Protein AF-X1LL96-F1 (afdb_monome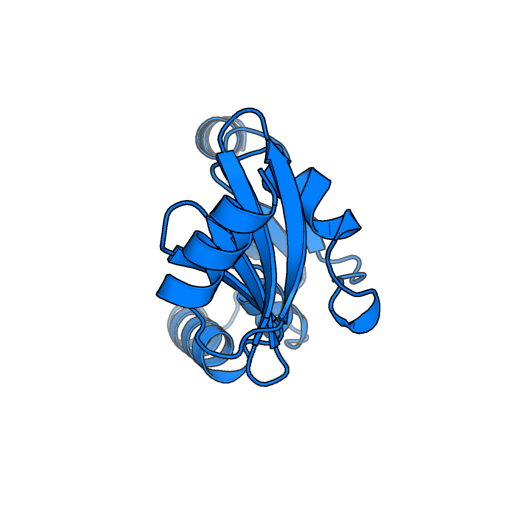r_lite)

Organism: NCBI:txid412755

InterPro domains:
  IPR029063 S-adenosyl-L-methionine-dependent methyltransferase superfamily [G3DSA:3.40.50.150] (53-141)

Structure (mmCIF, N/CA/C/O backbone):
data_AF-X1LL96-F1
#
_entry.id   AF-X1LL96-F1
#
loop_
_atom_site.group_PDB
_atom_site.id
_atom_site.type_symbol
_atom_site.label_atom_id
_atom_site.label_alt_id
_atom_site.label_comp_id
_atom_site.label_asym_id
_atom_site.label_entity_id
_atom_site.label_seq_id
_atom_site.pdbx_PDB_ins_code
_atom_site.Cartn_x
_atom_site.Cartn_y
_atom_site.Cartn_z
_atom_site.occupancy
_atom_site.B_iso_or_equiv
_atom_site.auth_seq_id
_atom_site.auth_comp_id
_atom_site.auth_asym_id
_atom_site.auth_atom_id
_atom_site.pdbx_PDB_model_num
ATOM 1 N N . MET A 1 1 ? -13.151 8.366 24.301 1.00 73.19 1 MET A N 1
ATOM 2 C CA . MET A 1 1 ? -12.518 8.416 22.957 1.00 73.19 1 MET A CA 1
ATOM 3 C C . MET A 1 1 ? -12.993 7.308 22.012 1.00 73.19 1 MET A C 1
ATOM 5 O O . MET A 1 1 ? -13.284 7.615 20.865 1.00 73.19 1 MET A O 1
ATOM 9 N N . GLN A 1 2 ? -13.140 6.053 22.458 1.00 82.56 2 GLN A N 1
ATOM 10 C CA . GLN A 1 2 ? -13.560 4.927 21.600 1.00 82.56 2 GLN A CA 1
ATOM 11 C C . GLN A 1 2 ? -14.915 5.130 20.888 1.00 82.56 2 GLN A C 1
ATOM 13 O O . GLN A 1 2 ? -15.009 4.885 19.690 1.00 82.56 2 GLN A O 1
ATOM 18 N N . GLN A 1 3 ? -15.933 5.665 21.574 1.00 83.88 3 GLN A N 1
ATOM 19 C CA . GLN A 1 3 ? -17.239 5.969 20.961 1.00 83.88 3 GLN A CA 1
ATOM 20 C C . GLN A 1 3 ? -17.140 6.957 19.786 1.00 83.88 3 GLN A C 1
ATOM 22 O O . GLN A 1 3 ? -17.775 6.752 18.757 1.00 83.88 3 GLN A O 1
ATOM 27 N N . VAL A 1 4 ? -16.298 7.991 19.896 1.00 86.19 4 VAL A N 1
ATOM 28 C CA . VAL A 1 4 ? -16.089 8.971 18.813 1.00 86.19 4 VAL A CA 1
ATOM 29 C C . VAL A 1 4 ? -15.473 8.302 17.581 1.00 86.19 4 VAL A C 1
ATOM 31 O O . VAL A 1 4 ? -15.882 8.594 16.460 1.00 86.19 4 VAL A O 1
ATOM 34 N N . ARG A 1 5 ? -14.532 7.367 17.772 1.00 87.69 5 ARG A N 1
ATOM 35 C CA . ARG A 1 5 ? -13.915 6.604 16.672 1.00 87.69 5 ARG A CA 1
ATOM 36 C C . ARG A 1 5 ? -14.921 5.700 15.966 1.00 87.69 5 ARG A C 1
ATOM 38 O O . ARG A 1 5 ? -14.952 5.683 14.743 1.00 87.69 5 ARG A O 1
ATOM 45 N N . ILE A 1 6 ? -15.783 5.023 16.725 1.00 86.38 6 ILE A N 1
ATOM 46 C CA . ILE A 1 6 ? -16.866 4.195 16.173 1.00 86.38 6 ILE A CA 1
ATOM 47 C C . ILE A 1 6 ? -17.825 5.053 15.338 1.00 86.38 6 ILE A C 1
ATOM 49 O O . ILE A 1 6 ? -18.187 4.665 14.233 1.00 86.38 6 ILE A O 1
ATOM 53 N N . ILE A 1 7 ? -18.189 6.248 15.817 1.00 87.44 7 ILE A N 1
ATOM 54 C CA . ILE A 1 7 ? -19.042 7.176 15.061 1.00 87.44 7 ILE A CA 1
ATOM 55 C C . ILE A 1 7 ? -18.354 7.623 13.763 1.00 87.44 7 ILE A C 1
ATOM 57 O O . ILE A 1 7 ? -18.981 7.587 12.708 1.00 87.44 7 ILE A O 1
ATOM 61 N N . LYS A 1 8 ? -17.076 8.032 13.815 1.00 86.81 8 LYS A N 1
ATOM 62 C CA . LYS A 1 8 ? -16.301 8.415 12.618 1.00 86.81 8 LYS A CA 1
ATOM 63 C C . LYS A 1 8 ? -16.241 7.275 11.596 1.00 86.81 8 LYS A C 1
ATOM 65 O O . LYS A 1 8 ? -16.469 7.513 10.417 1.00 86.81 8 LYS A O 1
ATOM 70 N N . TRP A 1 9 ? -15.974 6.055 12.059 1.00 89.44 9 TRP A N 1
ATOM 71 C CA . TRP A 1 9 ? -15.917 4.857 11.225 1.00 89.44 9 TRP A CA 1
ATOM 72 C C . TRP A 1 9 ? -17.269 4.562 10.565 1.00 89.44 9 TRP A C 1
ATOM 74 O O . TRP A 1 9 ? -17.361 4.523 9.341 1.00 89.44 9 TRP A O 1
ATOM 84 N N . ASN A 1 10 ? -18.341 4.469 11.357 1.00 89.06 10 ASN A N 1
ATOM 85 C CA . ASN A 1 10 ? -19.682 4.128 10.870 1.00 89.06 10 ASN A CA 1
ATOM 86 C C . ASN A 1 10 ? -20.300 5.199 9.959 1.00 89.06 10 ASN A C 1
ATOM 88 O O . ASN A 1 10 ? -21.220 4.893 9.201 1.00 89.06 10 ASN A O 1
ATOM 92 N N . LYS A 1 11 ? -19.820 6.450 10.018 1.00 87.38 11 LYS A N 1
ATOM 93 C CA . LYS A 1 11 ? -20.217 7.494 9.061 1.00 87.38 11 LYS A CA 1
ATOM 94 C C . LYS A 1 11 ? -19.796 7.161 7.628 1.00 87.38 11 LYS A C 1
ATOM 96 O O . LYS A 1 11 ? -20.507 7.552 6.710 1.00 87.38 11 LYS A O 1
ATOM 101 N N . LEU A 1 12 ? -18.672 6.469 7.451 1.00 85.25 12 LEU A N 1
ATOM 102 C CA . LEU A 1 12 ? -18.102 6.145 6.140 1.00 85.25 12 LEU A CA 1
ATOM 103 C C . LEU A 1 12 ? -18.365 4.694 5.753 1.00 85.25 12 LEU A C 1
ATOM 105 O O . LEU A 1 12 ? -18.815 4.419 4.647 1.00 85.25 12 LEU A O 1
ATOM 109 N N . LEU A 1 13 ? -18.111 3.775 6.682 1.00 87.62 13 LEU A N 1
ATOM 110 C CA . LEU A 1 13 ? -18.200 2.335 6.482 1.00 87.62 13 LEU A CA 1
ATOM 111 C C . LEU A 1 13 ? -19.273 1.782 7.412 1.00 87.62 13 LEU A C 1
ATOM 113 O O . LEU A 1 13 ? -18.989 1.284 8.505 1.00 87.62 13 LEU A O 1
ATOM 117 N N . ARG A 1 14 ? -20.533 1.919 6.990 1.00 81.88 14 ARG A N 1
ATOM 118 C CA . ARG A 1 14 ? -21.664 1.315 7.706 1.00 81.88 14 ARG A CA 1
ATOM 119 C C . ARG A 1 14 ? -21.416 -0.181 7.843 1.00 81.88 14 ARG A C 1
ATOM 121 O O . ARG A 1 14 ? -20.948 -0.794 6.901 1.00 81.88 14 ARG A O 1
ATOM 128 N N . GLU A 1 15 ? -21.701 -0.757 9.006 1.00 79.94 15 GLU A N 1
ATOM 129 C CA . GLU A 1 15 ? -21.530 -2.204 9.249 1.00 79.94 15 GLU A CA 1
ATOM 130 C C . GLU A 1 15 ? -20.068 -2.703 9.188 1.00 79.94 15 GLU A C 1
ATOM 132 O O . GLU A 1 15 ? -19.808 -3.895 9.350 1.00 79.94 15 GLU A O 1
ATOM 137 N N . GLY A 1 16 ? -19.087 -1.809 9.017 1.00 81.44 16 GLY A N 1
ATOM 138 C CA . GLY A 1 16 ? -17.675 -2.164 9.085 1.00 81.44 16 GLY A CA 1
ATOM 139 C C . GLY A 1 16 ? -17.238 -2.503 10.510 1.00 81.44 16 GLY A C 1
ATOM 140 O O . GLY A 1 16 ? -17.710 -1.928 11.491 1.00 81.44 16 GLY A O 1
ATOM 141 N N . GLN A 1 17 ? -16.258 -3.387 10.630 1.00 90.00 17 GLN A N 1
ATOM 142 C CA . GLN A 1 17 ? -15.660 -3.773 11.900 1.00 90.00 17 GLN A CA 1
ATOM 143 C C . GLN A 1 17 ? -14.421 -2.927 12.178 1.00 90.00 17 GLN A C 1
ATOM 145 O O . GLN A 1 17 ? -13.319 -3.278 11.750 1.00 90.00 17 GLN A O 1
ATOM 150 N N . LEU A 1 18 ? -14.581 -1.838 12.933 1.00 93.12 18 LEU A N 1
ATOM 151 C CA . LEU A 1 18 ? -13.442 -1.088 13.462 1.00 93.12 18 LEU A CA 1
ATOM 152 C C . LEU A 1 18 ? -12.583 -2.019 14.334 1.00 93.12 18 LEU A C 1
ATOM 154 O O . LEU A 1 18 ? -13.072 -2.579 15.316 1.00 93.12 18 LEU A O 1
ATOM 158 N N . LYS A 1 19 ? -11.302 -2.169 13.991 1.00 93.75 19 LYS A N 1
ATOM 159 C CA . LYS A 1 19 ? -10.341 -2.970 14.767 1.00 93.75 19 LYS A CA 1
ATOM 160 C C . LYS A 1 19 ? -9.485 -2.100 15.674 1.00 93.75 19 LYS A C 1
ATOM 162 O O . LYS A 1 19 ? -9.168 -2.511 16.785 1.00 93.75 19 LYS A O 1
ATOM 167 N N . GLY A 1 20 ? -9.157 -0.887 15.242 1.00 93.88 20 GLY A N 1
ATOM 168 C CA . GLY A 1 20 ? -8.356 0.012 16.053 1.00 93.88 20 GLY A CA 1
ATOM 169 C C . GLY A 1 20 ? -8.035 1.326 15.366 1.00 93.88 20 GLY A C 1
ATOM 170 O O . GLY A 1 20 ? -8.693 1.757 14.421 1.00 93.88 20 GLY A O 1
ATOM 171 N N . SER A 1 21 ? -7.014 1.983 15.894 1.00 94.69 21 SER A N 1
ATOM 172 C CA . SER A 1 21 ? -6.493 3.233 15.361 1.00 94.69 21 SER A CA 1
ATOM 173 C C . SER A 1 21 ? -5.013 3.353 15.671 1.00 94.69 21 SER A C 1
ATOM 175 O O . SER A 1 21 ? -4.577 2.856 16.711 1.00 94.69 21 SER A O 1
ATOM 177 N N . PHE A 1 22 ? -4.283 4.089 14.850 1.00 94.31 22 PHE A N 1
ATOM 178 C CA . PHE A 1 22 ? -2.927 4.532 15.151 1.00 94.31 22 PHE A CA 1
ATOM 179 C C . PHE A 1 22 ? -2.789 6.025 14.867 1.00 94.31 22 PHE A C 1
ATOM 181 O O . PHE A 1 22 ? -3.627 6.623 14.190 1.00 94.31 22 PHE A O 1
ATOM 188 N N . GLN A 1 23 ? -1.773 6.640 15.458 1.00 94.00 23 GLN A N 1
ATOM 189 C CA . GLN A 1 23 ? -1.518 8.068 15.332 1.00 94.00 23 GLN A CA 1
ATOM 190 C C . GLN A 1 23 ? -0.128 8.290 14.761 1.00 94.00 23 GLN A C 1
ATOM 192 O O . GLN A 1 23 ? 0.811 7.585 15.123 1.00 94.00 23 GLN A O 1
ATOM 197 N N . THR A 1 24 ? -0.035 9.281 13.889 1.00 93.00 24 THR A N 1
ATOM 198 C CA . THR A 1 24 ? 1.211 9.876 13.420 1.00 93.00 24 THR A CA 1
ATOM 199 C C . THR A 1 24 ? 1.263 11.324 13.896 1.00 93.00 24 THR A C 1
ATOM 201 O O . THR A 1 24 ? 0.268 11.865 14.391 1.00 93.00 24 THR A O 1
ATOM 204 N N . ALA A 1 25 ? 2.395 11.992 13.698 1.00 90.69 25 ALA A N 1
ATOM 205 C CA . ALA A 1 25 ? 2.505 13.436 13.884 1.00 90.69 25 ALA A CA 1
ATOM 206 C C . ALA A 1 25 ? 1.513 14.235 13.011 1.00 90.69 25 ALA A C 1
ATOM 208 O O . ALA A 1 25 ? 1.188 15.373 13.345 1.00 90.69 25 ALA A O 1
ATOM 209 N N . GLN A 1 26 ? 1.036 13.658 11.901 1.00 89.88 26 GLN A N 1
ATOM 210 C CA . GLN A 1 26 ? 0.147 14.327 10.949 1.00 89.88 26 GLN A CA 1
ATOM 211 C C . GLN A 1 26 ? -1.336 14.043 11.210 1.00 89.88 26 GLN A C 1
ATOM 213 O O . GLN A 1 26 ? -2.160 14.937 11.021 1.00 89.88 26 GLN A O 1
ATOM 218 N N . ALA A 1 27 ? -1.708 12.817 11.602 1.00 92.25 27 ALA A N 1
ATOM 219 C CA . ALA A 1 27 ? -3.116 12.444 11.710 1.00 92.25 27 ALA A CA 1
ATOM 220 C C . ALA A 1 27 ? -3.404 11.217 12.595 1.00 92.25 27 ALA A C 1
ATOM 222 O O . ALA A 1 27 ? -2.543 10.403 12.923 1.00 92.25 27 ALA A O 1
ATOM 223 N N . GLU A 1 28 ? -4.687 11.061 12.938 1.00 94.38 28 GLU A N 1
ATOM 224 C CA . GLU A 1 28 ? -5.254 9.806 13.438 1.00 94.38 28 GLU A CA 1
ATOM 225 C C . GLU A 1 28 ? -5.780 8.974 12.262 1.00 94.38 28 GLU A C 1
ATOM 227 O O . GLU A 1 28 ? -6.626 9.440 11.492 1.00 94.38 28 GLU A O 1
ATOM 232 N N . TYR A 1 29 ? -5.339 7.720 12.189 1.00 95.06 29 TYR A N 1
ATOM 233 C CA . TYR A 1 29 ? -5.826 6.726 11.242 1.00 95.06 29 TYR A CA 1
ATOM 234 C C . TYR A 1 29 ? -6.674 5.694 11.972 1.00 95.06 29 TYR A C 1
ATOM 236 O O . TYR A 1 29 ? -6.267 5.140 12.995 1.00 95.06 29 TYR A O 1
ATOM 244 N N . LEU A 1 30 ? -7.859 5.417 11.444 1.00 95.31 30 LEU A N 1
ATOM 245 C CA . LEU A 1 30 ? -8.719 4.327 11.896 1.00 95.31 30 LEU A CA 1
ATOM 246 C C . LEU A 1 30 ? -8.521 3.144 10.959 1.00 95.31 30 LEU A C 1
ATOM 248 O O . LEU A 1 30 ? -8.459 3.345 9.752 1.00 95.31 30 LEU A O 1
ATOM 252 N N . TYR A 1 31 ? -8.461 1.926 11.487 1.00 95.88 31 TYR A N 1
ATOM 253 C CA . TYR A 1 31 ? -8.380 0.737 10.648 1.00 95.88 31 TYR A CA 1
ATOM 254 C C . TYR A 1 31 ? -9.343 -0.353 11.098 1.00 95.88 31 TYR A C 1
ATOM 256 O O . TYR A 1 31 ? -9.688 -0.486 12.279 1.00 95.88 31 TYR A O 1
ATOM 264 N N . GLY A 1 32 ? -9.776 -1.156 10.140 1.00 95.19 32 GLY A N 1
ATOM 265 C CA . GLY A 1 32 ? -10.751 -2.201 10.375 1.00 95.19 32 GLY A CA 1
ATOM 266 C C . GLY A 1 32 ? -10.991 -3.062 9.152 1.00 95.19 32 GLY A C 1
ATOM 267 O O . GLY A 1 32 ? -10.203 -3.055 8.213 1.00 95.19 32 GLY A O 1
ATOM 268 N N . VAL A 1 33 ? -12.087 -3.810 9.185 1.00 94.62 33 VAL A N 1
ATOM 269 C CA . VAL A 1 33 ? -12.518 -4.656 8.071 1.00 94.62 33 VAL A CA 1
ATOM 270 C C . VAL A 1 33 ? -13.866 -4.170 7.567 1.00 94.62 33 VAL A C 1
ATOM 272 O O . VAL A 1 33 ? -14.783 -3.955 8.358 1.00 94.62 33 VAL A O 1
ATOM 275 N N . TYR A 1 34 ? -14.008 -4.021 6.258 1.00 93.31 34 TYR A N 1
ATOM 276 C CA . TYR A 1 34 ? -15.268 -3.687 5.609 1.00 93.31 34 TYR A CA 1
ATOM 277 C C . TYR A 1 34 ? -15.379 -4.463 4.300 1.00 93.31 34 TYR A C 1
ATOM 279 O O . TYR A 1 34 ? -14.433 -4.490 3.525 1.00 93.31 34 TYR A O 1
ATOM 287 N N . GLN A 1 35 ? -16.508 -5.152 4.097 1.00 90.50 35 GLN A N 1
ATOM 288 C CA . GLN A 1 35 ? -16.753 -6.005 2.921 1.00 90.50 35 GLN A CA 1
ATOM 289 C C . GLN A 1 35 ? -15.606 -6.989 2.603 1.00 90.50 35 GLN A C 1
ATOM 291 O O . GLN A 1 35 ? -15.271 -7.233 1.451 1.00 90.50 35 GLN A O 1
ATOM 296 N N . GLY A 1 36 ? -14.989 -7.561 3.644 1.00 89.81 36 GLY A N 1
ATOM 297 C CA . GLY A 1 36 ? -13.880 -8.513 3.499 1.00 89.81 36 GLY A CA 1
ATOM 298 C C . GLY A 1 36 ? -12.520 -7.881 3.185 1.00 89.81 36 GLY A C 1
ATOM 299 O O . GLY A 1 36 ? -11.528 -8.600 3.140 1.00 89.81 36 GLY A O 1
ATOM 300 N N . GLN A 1 37 ? -12.446 -6.559 3.031 1.00 94.12 37 GLN A N 1
ATOM 301 C CA . GLN A 1 37 ? -11.201 -5.823 2.842 1.00 94.12 37 GLN A CA 1
ATOM 302 C C . GLN A 1 37 ? -10.726 -5.239 4.168 1.00 94.12 37 GLN A C 1
ATOM 304 O O . GLN A 1 37 ? -11.523 -4.768 4.984 1.00 94.12 37 GLN A O 1
ATOM 309 N N . TRP A 1 38 ? -9.417 -5.233 4.378 1.00 95.94 38 TRP A N 1
ATOM 310 C CA . TRP A 1 38 ? -8.802 -4.408 5.403 1.00 95.94 38 TRP A CA 1
ATOM 311 C C . TRP A 1 38 ? -8.771 -2.960 4.917 1.00 95.94 38 TRP A C 1
ATOM 313 O O . TRP A 1 38 ? -8.327 -2.693 3.803 1.00 95.94 38 TRP A O 1
ATOM 323 N N . VAL A 1 39 ? -9.250 -2.026 5.734 1.00 95.38 39 VAL A N 1
ATOM 324 C CA . VAL A 1 39 ? -9.388 -0.620 5.344 1.00 95.38 39 VAL A CA 1
ATOM 325 C C . VAL A 1 39 ? -8.747 0.282 6.385 1.00 95.38 39 VAL A C 1
ATOM 327 O O . VAL A 1 39 ? -9.013 0.126 7.578 1.00 95.38 39 VAL A O 1
ATOM 330 N N . ALA A 1 40 ? -7.958 1.254 5.929 1.00 95.25 40 ALA A N 1
ATOM 331 C CA . ALA A 1 40 ? -7.474 2.378 6.721 1.00 95.25 40 ALA A CA 1
ATOM 332 C C . ALA A 1 40 ? -8.148 3.676 6.268 1.00 95.25 40 ALA A C 1
ATOM 334 O O . ALA A 1 40 ? -8.245 3.955 5.076 1.00 95.25 40 ALA A O 1
ATOM 335 N N . ILE A 1 41 ? -8.580 4.493 7.224 1.00 93.88 41 ILE A N 1
ATOM 336 C CA . ILE A 1 41 ? -9.281 5.760 7.007 1.00 93.88 41 ILE A CA 1
ATOM 337 C C . ILE A 1 41 ? -8.557 6.879 7.739 1.00 93.88 41 ILE A C 1
ATOM 339 O O . ILE A 1 41 ? -8.193 6.728 8.907 1.00 93.88 41 ILE A O 1
ATOM 343 N N . ARG A 1 42 ? -8.480 8.040 7.093 1.00 91.56 42 ARG A N 1
ATOM 344 C CA . ARG A 1 42 ? -8.074 9.312 7.693 1.00 91.56 42 ARG A CA 1
ATOM 345 C C . ARG A 1 42 ? -9.119 10.378 7.387 1.00 91.56 42 ARG A C 1
ATOM 347 O O . ARG A 1 42 ? -9.570 10.489 6.256 1.00 91.56 42 ARG A O 1
ATOM 354 N N . GLU A 1 43 ? -9.486 11.173 8.393 1.00 85.25 43 GLU A N 1
ATOM 355 C CA . GLU A 1 43 ? -10.247 12.432 8.228 1.00 85.25 43 GLU A CA 1
ATOM 356 C C . GLU A 1 43 ? -11.546 12.377 7.395 1.00 85.25 43 GLU A C 1
ATOM 358 O O . GLU A 1 43 ? -12.040 13.416 6.973 1.00 85.25 43 GLU A O 1
ATOM 363 N N . GLY A 1 44 ? -12.163 11.212 7.187 1.00 80.94 44 GLY A N 1
ATOM 364 C CA . GLY A 1 44 ? -13.347 11.129 6.320 1.00 80.94 44 GLY A CA 1
ATOM 365 C C . GLY A 1 44 ? -13.135 10.385 5.004 1.00 80.94 44 GLY A C 1
ATOM 366 O O . GLY A 1 44 ? -14.098 10.208 4.272 1.00 80.94 44 GLY A O 1
ATOM 367 N N . SER A 1 45 ? -11.913 9.958 4.685 1.00 86.12 45 SER A N 1
ATOM 368 C CA . SER A 1 45 ? -11.596 9.285 3.425 1.00 86.12 45 SER A CA 1
ATOM 369 C C . SER A 1 45 ? -10.817 7.993 3.648 1.00 86.12 45 SER A C 1
ATOM 371 O O . SER A 1 45 ? -10.060 7.860 4.613 1.00 86.12 45 SER A O 1
ATOM 373 N N . THR A 1 46 ? -10.998 7.043 2.736 1.00 88.44 46 THR A N 1
ATOM 374 C CA . THR A 1 46 ? -10.222 5.805 2.692 1.00 88.44 46 THR A CA 1
ATOM 375 C C . THR A 1 46 ? -8.808 6.109 2.209 1.00 88.44 46 THR A C 1
ATOM 377 O O . THR A 1 46 ? -8.625 6.638 1.116 1.00 88.44 46 THR A O 1
ATOM 380 N N . CYS A 1 47 ? -7.816 5.779 3.031 1.00 91.19 47 CYS A N 1
ATOM 381 C CA . CYS A 1 47 ? -6.403 5.845 2.671 1.00 91.19 47 CYS A CA 1
ATOM 382 C C . CYS A 1 47 ? -5.932 4.556 2.010 1.00 91.19 47 CYS A C 1
ATOM 384 O O . CYS A 1 47 ? -5.162 4.612 1.070 1.00 91.19 47 CYS A O 1
ATOM 386 N N . GLU A 1 48 ? -6.354 3.399 2.502 1.00 93.12 48 GLU A N 1
ATOM 387 C CA . GLU A 1 48 ? -5.987 2.112 1.910 1.00 93.12 48 GLU A CA 1
ATOM 388 C C . GLU A 1 48 ? -7.178 1.172 2.032 1.00 93.12 48 GLU A C 1
ATOM 390 O O . GLU A 1 48 ? -7.858 1.168 3.059 1.00 93.12 48 GLU A O 1
ATOM 395 N N . ALA A 1 49 ? -7.410 0.373 0.998 1.00 94.06 49 ALA A N 1
ATOM 396 C CA . ALA A 1 49 ? -8.323 -0.759 1.014 1.00 94.06 49 ALA A CA 1
ATOM 397 C C . ALA A 1 49 ? -7.570 -1.948 0.417 1.00 94.06 49 ALA A C 1
ATOM 399 O O . ALA A 1 49 ? -7.060 -1.859 -0.694 1.00 94.06 49 ALA A O 1
ATOM 400 N N . LEU A 1 50 ? -7.426 -3.033 1.173 1.00 94.88 50 LEU A N 1
ATOM 401 C CA . LEU A 1 50 ? -6.602 -4.175 0.792 1.00 94.88 50 LEU A CA 1
ATOM 402 C C . LEU A 1 50 ? -7.384 -5.487 0.957 1.00 94.88 50 LEU A C 1
ATOM 404 O O . LEU A 1 50 ? -7.965 -5.709 2.022 1.00 94.88 50 LEU A O 1
ATOM 408 N N . PRO A 1 51 ? -7.368 -6.380 -0.048 1.00 92.44 51 PRO A N 1
ATOM 409 C CA . PRO A 1 51 ? -6.821 -6.163 -1.392 1.00 92.44 51 PRO A CA 1
ATOM 410 C C . PRO A 1 51 ? -7.715 -5.231 -2.233 1.00 92.44 51 PRO A C 1
ATOM 412 O O . PRO A 1 51 ? -8.932 -5.249 -2.072 1.00 92.44 51 PRO A O 1
ATOM 415 N N . ASP A 1 52 ? -7.136 -4.466 -3.163 1.00 89.69 52 ASP A N 1
ATOM 416 C CA . ASP A 1 52 ? -7.865 -3.626 -4.137 1.00 89.69 52 ASP A CA 1
ATOM 417 C C . ASP A 1 52 ? -7.527 -4.029 -5.581 1.00 89.69 52 ASP A C 1
ATOM 419 O O . ASP A 1 52 ? -6.933 -3.278 -6.347 1.00 89.69 52 ASP A O 1
ATOM 423 N N . HIS A 1 53 ? -7.864 -5.262 -5.959 1.00 91.31 53 HIS A N 1
ATOM 424 C CA . HIS A 1 53 ? -7.483 -5.798 -7.270 1.00 91.31 53 HIS A CA 1
ATOM 425 C C . HIS A 1 53 ? -8.091 -5.021 -8.447 1.00 91.31 53 HIS A C 1
ATOM 427 O O . HIS A 1 53 ? -7.452 -4.871 -9.487 1.00 91.31 53 HIS A O 1
ATOM 433 N N . GLU A 1 54 ? -9.331 -4.540 -8.317 1.00 91.88 54 GLU A N 1
ATOM 434 C CA . GLU A 1 54 ? -10.052 -3.948 -9.446 1.00 91.88 54 GLU A CA 1
ATOM 435 C C . GLU A 1 54 ? -9.566 -2.531 -9.766 1.00 91.88 54 GLU A C 1
ATOM 437 O O . GLU A 1 54 ? -9.186 -2.248 -10.908 1.00 91.88 54 GLU A O 1
ATOM 442 N N . SER A 1 55 ? -9.580 -1.631 -8.777 1.00 93.38 55 SER A N 1
ATOM 443 C CA . SER A 1 55 ? -9.199 -0.235 -8.996 1.00 93.38 55 SER A CA 1
ATOM 444 C C . SER A 1 55 ? -7.693 -0.129 -9.224 1.00 93.38 55 SER A C 1
ATOM 446 O O . SER A 1 55 ? -7.262 0.443 -10.233 1.00 93.38 55 SER A O 1
ATOM 448 N N . ALA A 1 56 ? -6.886 -0.773 -8.378 1.00 95.19 56 ALA A N 1
ATOM 449 C CA . ALA A 1 56 ? -5.439 -0.760 -8.533 1.00 95.19 56 ALA A CA 1
ATOM 450 C C . ALA A 1 56 ? -4.978 -1.449 -9.830 1.00 95.19 56 ALA A C 1
ATOM 452 O O . ALA A 1 56 ? -4.117 -0.919 -10.537 1.00 95.19 56 ALA A O 1
ATOM 453 N N . GLY A 1 57 ? -5.599 -2.571 -10.210 1.00 95.25 57 GLY A N 1
ATOM 454 C CA . GLY A 1 57 ? -5.273 -3.282 -11.449 1.00 95.25 57 GLY A CA 1
ATOM 455 C C . GLY A 1 57 ? -5.587 -2.450 -12.694 1.00 95.25 57 GLY A C 1
ATOM 456 O O . GLY A 1 57 ? -4.797 -2.409 -13.640 1.00 95.25 57 GLY A O 1
ATOM 457 N N . ARG A 1 58 ? -6.702 -1.707 -12.678 1.00 96.56 58 ARG A N 1
ATOM 458 C CA . ARG A 1 58 ? -7.059 -0.768 -13.751 1.00 96.56 58 ARG A CA 1
ATOM 459 C C . ARG A 1 58 ? -6.031 0.351 -13.889 1.00 96.56 58 ARG A C 1
ATOM 461 O O . ARG A 1 58 ? -5.634 0.663 -15.012 1.00 96.56 58 ARG A O 1
ATOM 468 N N . ILE A 1 59 ? -5.593 0.938 -12.775 1.00 95.50 59 ILE A N 1
ATOM 469 C CA . ILE A 1 59 ? -4.559 1.982 -12.780 1.00 95.50 59 ILE A CA 1
ATOM 470 C 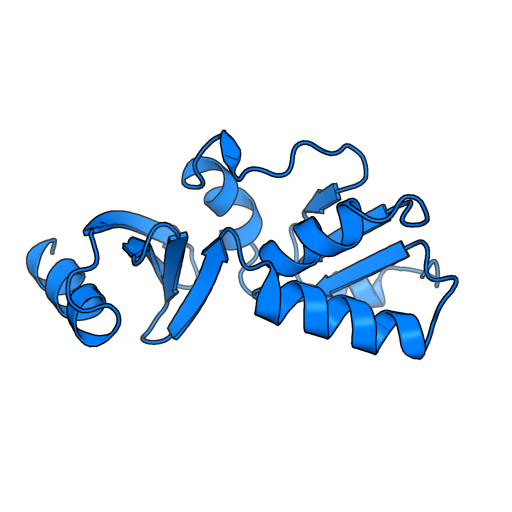C . ILE A 1 59 ? -3.253 1.418 -13.348 1.00 95.50 59 ILE A C 1
ATOM 472 O O . ILE A 1 59 ? -2.712 1.994 -14.292 1.00 95.50 59 ILE A O 1
ATOM 476 N N . ALA A 1 60 ? -2.795 0.261 -12.857 1.00 95.88 60 ALA A N 1
ATOM 477 C CA . ALA A 1 60 ? -1.581 -0.394 -13.346 1.00 95.88 60 ALA A CA 1
ATOM 478 C C . ALA A 1 60 ? -1.633 -0.649 -14.861 1.00 95.88 60 ALA A C 1
ATOM 480 O O . ALA A 1 60 ? -0.683 -0.327 -15.579 1.00 95.88 60 ALA A O 1
ATOM 481 N N . ALA A 1 61 ? -2.760 -1.161 -15.366 1.00 95.38 61 ALA A N 1
ATOM 482 C CA . ALA A 1 61 ? -2.958 -1.410 -16.790 1.00 95.38 61 ALA A CA 1
ATOM 483 C C . ALA A 1 61 ? -2.881 -0.119 -17.622 1.00 95.38 61 ALA A C 1
ATOM 485 O O . ALA A 1 61 ? -2.145 -0.070 -18.607 1.00 95.38 61 ALA A O 1
ATOM 486 N N . ILE A 1 62 ? -3.585 0.944 -17.215 1.00 95.94 62 ILE A N 1
ATOM 487 C CA . ILE A 1 62 ? -3.561 2.238 -17.918 1.00 95.94 62 ILE A CA 1
ATOM 488 C C . ILE A 1 62 ? -2.140 2.810 -17.953 1.00 95.94 62 ILE A C 1
ATOM 490 O O . ILE A 1 62 ? -1.680 3.251 -19.009 1.00 95.94 62 ILE A O 1
ATOM 494 N N . THR A 1 63 ? -1.427 2.776 -16.825 1.00 93.69 63 THR A N 1
ATOM 495 C CA . THR A 1 63 ? -0.043 3.258 -16.733 1.00 93.69 63 THR A CA 1
ATOM 496 C C . THR A 1 63 ? 0.881 2.477 -17.669 1.00 93.69 63 THR A C 1
ATOM 498 O O . THR A 1 63 ? 1.670 3.070 -18.409 1.00 93.69 63 THR A O 1
ATOM 501 N N . LEU A 1 64 ? 0.765 1.150 -17.703 1.00 94.81 64 LEU A N 1
ATOM 502 C CA . LEU A 1 64 ? 1.623 0.307 -18.535 1.00 94.81 64 LEU A CA 1
ATOM 503 C C . LEU A 1 64 ? 1.288 0.384 -20.020 1.00 94.81 64 LEU A C 1
ATOM 505 O O . LEU A 1 64 ? 2.197 0.249 -20.830 1.00 94.81 64 LEU A O 1
ATOM 509 N N . CYS A 1 65 ? 0.050 0.691 -20.407 1.00 95.44 65 CYS A N 1
ATOM 510 C CA . CYS A 1 65 ? -0.263 0.992 -21.806 1.00 95.44 65 CYS A CA 1
ATOM 511 C C . CYS A 1 65 ? 0.566 2.173 -22.336 1.00 95.44 65 CYS A C 1
ATOM 513 O O . CYS A 1 65 ? 0.971 2.170 -23.497 1.00 95.44 65 CYS A O 1
ATOM 515 N N . GLN A 1 66 ? 0.865 3.161 -21.486 1.00 94.31 66 GLN A N 1
ATOM 516 C CA . GLN A 1 66 ? 1.703 4.306 -21.856 1.00 94.31 66 GLN A CA 1
ATOM 517 C C . GLN A 1 66 ? 3.200 3.974 -21.815 1.00 94.31 66 GLN A C 1
ATOM 519 O O . GLN A 1 66 ? 3.983 4.509 -22.604 1.00 94.31 66 GLN A O 1
ATOM 524 N N . LYS A 1 67 ? 3.617 3.070 -20.919 1.00 95.69 67 LYS A N 1
ATOM 525 C CA . LYS A 1 67 ? 5.011 2.619 -20.802 1.00 95.69 67 LYS A CA 1
ATOM 526 C C . LYS A 1 67 ? 5.110 1.094 -20.608 1.00 95.69 67 LYS A C 1
ATOM 528 O O . LYS A 1 67 ? 5.426 0.636 -19.511 1.00 95.69 67 LYS A O 1
ATOM 533 N N . PRO A 1 68 ? 4.966 0.288 -21.679 1.00 94.56 68 PRO A N 1
ATOM 534 C CA . PRO A 1 68 ? 4.857 -1.174 -21.552 1.00 94.56 68 PRO A CA 1
ATOM 535 C C . PRO A 1 68 ? 6.113 -1.873 -21.029 1.00 94.56 68 PRO A C 1
ATOM 537 O O . PRO A 1 68 ? 6.046 -3.003 -20.564 1.00 94.56 68 PRO A O 1
ATOM 540 N N . LYS A 1 69 ? 7.270 -1.208 -21.125 1.00 95.94 69 LYS A N 1
ATOM 541 C CA . LYS A 1 69 ? 8.575 -1.712 -20.671 1.00 95.94 69 LYS A CA 1
ATOM 542 C C . LYS A 1 69 ? 9.030 -1.075 -19.354 1.00 95.94 69 LYS A C 1
ATOM 544 O O . LYS A 1 69 ? 10.226 -1.067 -19.076 1.00 95.94 69 LYS A O 1
ATOM 549 N N . ALA A 1 70 ? 8.121 -0.459 -18.595 1.00 95.88 70 ALA A N 1
ATOM 550 C CA . ALA A 1 70 ? 8.455 0.052 -17.272 1.00 95.88 70 ALA A CA 1
ATOM 551 C C . ALA A 1 70 ? 8.936 -1.102 -16.379 1.00 95.88 70 ALA A C 1
ATOM 553 O O . ALA A 1 70 ? 8.322 -2.168 -16.360 1.00 95.88 70 ALA A O 1
ATOM 554 N N . LYS A 1 71 ? 10.050 -0.866 -15.682 1.00 97.12 71 LYS A N 1
ATOM 555 C CA . LYS A 1 71 ? 10.708 -1.817 -14.770 1.00 97.12 71 LYS A CA 1
ATOM 556 C C . LYS A 1 71 ? 10.794 -1.282 -13.346 1.00 97.12 71 LYS A C 1
ATOM 558 O O . LYS A 1 71 ? 10.724 -2.045 -12.391 1.00 97.12 71 LYS A O 1
ATOM 563 N N . ARG A 1 72 ? 10.934 0.037 -13.218 1.00 96.38 72 ARG A N 1
ATOM 564 C CA . ARG A 1 72 ? 11.006 0.758 -11.951 1.00 96.38 72 ARG A CA 1
ATOM 565 C C . ARG A 1 72 ? 9.801 1.669 -11.847 1.00 96.38 72 ARG A C 1
ATOM 567 O O . ARG A 1 72 ? 9.512 2.404 -12.793 1.00 96.38 72 ARG A O 1
ATOM 574 N N . VAL A 1 73 ? 9.093 1.591 -10.732 1.00 95.75 73 VAL A N 1
ATOM 575 C CA . VAL A 1 73 ? 7.857 2.339 -10.509 1.00 95.75 73 VAL A CA 1
ATOM 576 C C . VAL A 1 73 ? 7.944 3.050 -9.169 1.00 95.75 73 VAL A C 1
ATOM 578 O O . VAL A 1 73 ? 8.296 2.444 -8.163 1.00 95.75 73 VAL A O 1
ATOM 581 N N . LEU A 1 74 ? 7.601 4.334 -9.161 1.00 94.81 74 LEU A N 1
ATOM 582 C CA . LEU A 1 74 ? 7.387 5.105 -7.944 1.00 94.81 74 LEU A CA 1
ATOM 583 C C . LEU A 1 74 ? 5.881 5.315 -7.762 1.00 94.81 74 LEU A C 1
ATOM 585 O O . LEU A 1 74 ? 5.222 5.876 -8.638 1.00 94.81 74 LEU A O 1
ATOM 589 N N . VAL A 1 75 ? 5.349 4.880 -6.624 1.00 94.69 75 VAL A N 1
ATOM 590 C CA . VAL A 1 75 ? 3.961 5.106 -6.213 1.00 94.69 75 VAL A CA 1
ATO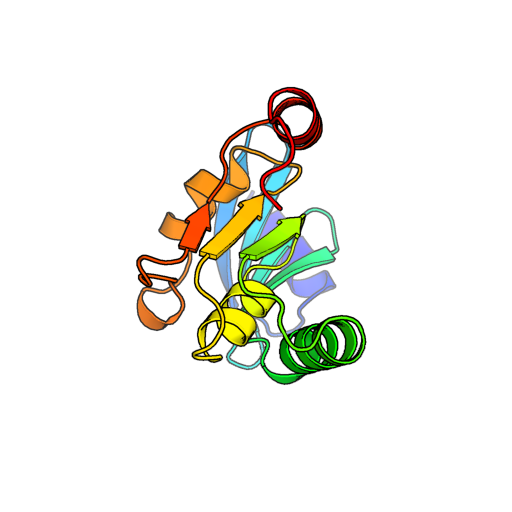M 591 C C . VAL A 1 75 ? 3.948 6.139 -5.093 1.00 94.69 75 VAL A C 1
ATOM 593 O O . VAL A 1 75 ? 4.644 5.980 -4.093 1.00 94.69 75 VAL A O 1
ATOM 596 N N . ILE A 1 76 ? 3.155 7.199 -5.256 1.00 92.50 76 ILE A N 1
ATOM 597 C CA . ILE A 1 76 ? 3.051 8.291 -4.281 1.00 92.50 76 ILE A CA 1
ATOM 598 C C . ILE A 1 76 ? 1.619 8.367 -3.750 1.00 92.50 76 ILE A C 1
ATOM 600 O O . ILE A 1 76 ? 0.668 8.441 -4.525 1.00 92.50 76 ILE A O 1
ATOM 604 N N . GLY A 1 77 ? 1.484 8.425 -2.427 1.00 91.00 77 GLY A N 1
ATOM 605 C CA . GLY A 1 77 ? 0.215 8.535 -1.718 1.00 91.00 77 GLY A CA 1
ATOM 606 C C . GLY A 1 77 ? -0.381 7.179 -1.350 1.00 91.00 77 GLY A C 1
ATOM 607 O O . GLY A 1 77 ? 0.329 6.189 -1.191 1.00 91.00 77 GLY A O 1
ATOM 608 N N . SER A 1 78 ? -1.697 7.177 -1.168 1.00 88.75 78 SER A N 1
ATOM 609 C CA . SER A 1 78 ? -2.537 6.006 -0.920 1.00 88.75 78 SER A CA 1
ATOM 610 C C . SER A 1 78 ? -2.514 5.050 -2.111 1.00 88.75 78 SER A C 1
ATOM 612 O O . SER A 1 78 ? -3.189 5.289 -3.111 1.00 88.75 78 SER A O 1
ATOM 614 N N . GLY A 1 79 ? -1.692 4.009 -2.050 1.00 92.25 79 GLY A N 1
ATOM 615 C CA . GLY A 1 79 ? -1.327 3.233 -3.234 1.00 92.25 79 GLY A CA 1
ATOM 616 C C . GLY A 1 79 ? -0.698 1.882 -2.937 1.00 92.25 79 GLY A C 1
ATOM 617 O O . GLY A 1 79 ? -0.073 1.293 -3.822 1.00 92.25 79 GLY A O 1
ATOM 618 N N . LEU A 1 80 ? -0.846 1.357 -1.721 1.00 93.81 80 LEU A N 1
ATOM 619 C CA . LEU A 1 80 ? -0.258 0.067 -1.379 1.00 93.81 80 LEU A CA 1
ATOM 620 C C . LEU A 1 80 ? -0.906 -1.080 -2.173 1.00 93.81 80 LEU A C 1
ATOM 622 O O . LEU A 1 80 ? -0.209 -1.989 -2.621 1.00 93.81 80 LEU A O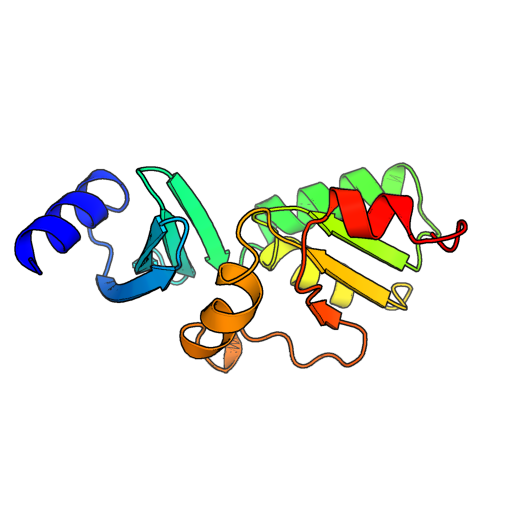 1
ATOM 626 N N . GLY A 1 81 ? -2.213 -0.994 -2.446 1.00 94.94 81 GLY A N 1
ATOM 627 C CA . GLY A 1 81 ? -2.901 -1.915 -3.362 1.00 94.94 81 GLY A CA 1
ATOM 628 C C . GLY A 1 81 ? -2.328 -1.884 -4.786 1.00 94.94 81 GLY A C 1
ATOM 629 O O . GLY A 1 81 ? -2.174 -2.923 -5.422 1.00 94.94 81 GLY A O 1
ATOM 630 N N . LEU A 1 82 ? -1.911 -0.708 -5.263 1.00 96.19 82 LEU A N 1
ATOM 631 C CA . LEU A 1 82 ? -1.255 -0.552 -6.566 1.00 96.19 82 LEU A CA 1
ATOM 632 C C . LEU A 1 82 ? 0.146 -1.160 -6.590 1.00 96.19 82 LEU A C 1
ATOM 634 O O . LEU A 1 82 ? 0.533 -1.766 -7.589 1.00 96.19 82 LEU A O 1
ATOM 638 N N . CYS A 1 83 ? 0.881 -1.061 -5.483 1.00 96.38 83 CYS A N 1
ATOM 639 C CA . CYS A 1 83 ? 2.163 -1.744 -5.338 1.00 96.38 83 CYS A CA 1
ATOM 640 C C . CYS A 1 83 ? 1.993 -3.265 -5.469 1.00 96.38 83 CYS A C 1
ATOM 642 O O . CYS A 1 83 ? 2.739 -3.886 -6.222 1.00 96.38 83 CYS A O 1
ATOM 644 N N . HIS A 1 84 ? 0.977 -3.851 -4.819 1.00 95.62 84 HIS A N 1
ATOM 645 C CA . HIS A 1 84 ? 0.645 -5.275 -4.974 1.00 95.62 84 HIS A CA 1
ATOM 646 C C . HIS A 1 84 ? 0.417 -5.654 -6.440 1.00 95.62 84 HIS A C 1
ATOM 648 O O . HIS A 1 84 ? 1.025 -6.607 -6.922 1.00 95.62 84 HIS A O 1
ATOM 654 N N . GLU A 1 85 ? -0.402 -4.899 -7.174 1.00 96.12 85 GLU A N 1
ATOM 655 C CA . GLU A 1 85 ? -0.704 -5.225 -8.575 1.00 96.12 85 GLU A CA 1
ATOM 656 C C . GLU A 1 85 ? 0.514 -5.122 -9.495 1.00 96.12 85 GLU A C 1
ATOM 658 O O . GLU A 1 85 ? 0.716 -5.988 -10.347 1.00 96.12 85 GLU A O 1
ATOM 663 N N . PHE A 1 86 ? 1.379 -4.126 -9.303 1.00 96.88 86 PHE A N 1
ATOM 664 C CA . PHE A 1 86 ? 2.625 -4.047 -10.062 1.00 96.88 86 PHE A CA 1
ATOM 665 C C . PHE A 1 86 ? 3.585 -5.201 -9.734 1.00 96.88 86 PHE A C 1
ATOM 667 O O . PHE A 1 86 ? 4.207 -5.736 -10.648 1.00 96.88 86 PHE A O 1
ATOM 674 N N . LEU A 1 87 ? 3.685 -5.647 -8.475 1.00 96.19 87 LEU A N 1
ATOM 675 C CA . LEU A 1 87 ? 4.564 -6.768 -8.100 1.00 96.19 87 LEU A CA 1
ATOM 676 C C . LEU A 1 87 ? 4.139 -8.098 -8.727 1.00 96.19 87 LEU A C 1
ATOM 678 O O . LEU A 1 87 ? 4.981 -8.969 -8.947 1.00 96.19 87 LEU A O 1
ATOM 682 N N . ARG A 1 88 ? 2.863 -8.260 -9.084 1.00 94.94 88 ARG A N 1
ATOM 683 C CA . ARG A 1 88 ? 2.388 -9.449 -9.814 1.00 94.94 88 ARG A CA 1
ATOM 684 C C . ARG A 1 88 ? 2.971 -9.546 -11.223 1.00 94.94 88 ARG A C 1
ATOM 686 O O . ARG A 1 88 ? 2.913 -10.612 -11.834 1.00 94.94 88 ARG A O 1
ATOM 693 N N . LEU A 1 89 ? 3.520 -8.454 -11.750 1.00 95.44 89 LEU A N 1
ATOM 694 C CA . LEU A 1 89 ? 4.083 -8.405 -13.088 1.00 95.44 89 LEU A CA 1
ATOM 695 C C . LEU A 1 89 ? 5.578 -8.760 -13.048 1.00 95.44 89 LEU A C 1
ATOM 697 O O . LEU A 1 89 ? 6.358 -8.101 -12.356 1.00 95.44 89 LEU A O 1
ATOM 701 N N . PRO A 1 90 ? 6.022 -9.760 -13.828 1.00 94.69 90 PRO A N 1
ATOM 702 C CA . PRO A 1 90 ? 7.401 -10.249 -13.771 1.00 94.69 90 PRO A CA 1
ATOM 703 C C . PRO A 1 90 ? 8.426 -9.242 -14.310 1.00 94.69 90 PRO A C 1
ATOM 705 O O . PRO A 1 90 ? 9.604 -9.325 -13.992 1.00 94.69 90 PRO A O 1
ATOM 708 N N . GLN A 1 91 ? 7.987 -8.287 -15.131 1.00 95.81 91 GLN A N 1
ATOM 709 C CA . GLN A 1 91 ? 8.838 -7.236 -15.693 1.00 95.81 91 GLN A CA 1
ATOM 710 C C . GLN A 1 91 ? 9.226 -6.144 -14.688 1.00 95.81 91 GLN A C 1
ATOM 712 O O . GLN A 1 91 ? 10.118 -5.349 -14.980 1.00 95.81 91 GLN A O 1
ATOM 717 N N . ILE A 1 92 ? 8.523 -6.053 -13.557 1.00 97.56 92 ILE A N 1
ATOM 718 C CA . ILE A 1 92 ? 8.803 -5.052 -12.534 1.00 97.56 92 ILE A CA 1
ATOM 719 C C . ILE A 1 92 ? 9.987 -5.533 -11.702 1.00 97.56 92 ILE A C 1
ATOM 721 O O . ILE A 1 92 ? 9.947 -6.605 -11.102 1.00 97.56 92 ILE A O 1
ATOM 725 N N . GLU A 1 93 ? 11.039 -4.724 -11.684 1.00 97.50 93 GLU A N 1
ATOM 726 C CA . GLU A 1 93 ? 12.292 -4.958 -10.965 1.00 97.50 93 GLU A CA 1
ATOM 727 C C . GLU A 1 93 ? 12.313 -4.204 -9.631 1.00 97.50 93 GLU A C 1
ATOM 729 O O . GLU A 1 93 ? 12.934 -4.652 -8.673 1.00 97.50 93 GLU A O 1
ATOM 734 N N . THR A 1 94 ? 11.649 -3.047 -9.549 1.00 97.25 94 THR A N 1
ATOM 735 C CA . THR A 1 94 ? 11.669 -2.197 -8.351 1.00 97.25 94 THR A CA 1
ATOM 736 C C . THR A 1 94 ? 10.375 -1.407 -8.227 1.00 97.25 94 THR A C 1
ATOM 738 O O . THR A 1 94 ? 9.934 -0.768 -9.186 1.00 97.25 94 THR A O 1
ATOM 741 N N . ILE A 1 95 ? 9.799 -1.397 -7.029 1.00 96.94 95 ILE A N 1
ATOM 742 C CA . ILE A 1 95 ? 8.709 -0.505 -6.648 1.00 96.94 95 ILE A CA 1
ATOM 743 C C . ILE A 1 95 ? 9.115 0.273 -5.416 1.00 96.94 95 ILE A C 1
ATOM 745 O O . ILE A 1 95 ? 9.305 -0.298 -4.346 1.00 96.94 95 ILE A O 1
ATOM 749 N N . SER A 1 96 ? 9.157 1.586 -5.563 1.00 95.19 96 SER A N 1
ATOM 750 C CA . SER A 1 96 ? 9.282 2.500 -4.443 1.00 95.19 96 SER A CA 1
ATOM 751 C C . SER A 1 96 ? 7.906 3.038 -4.078 1.00 95.19 96 SER A C 1
ATOM 753 O O . SER A 1 96 ? 7.146 3.449 -4.956 1.00 95.19 96 SER A O 1
ATOM 755 N N . TRP A 1 97 ? 7.581 3.060 -2.790 1.00 94.50 97 TRP A N 1
ATOM 756 C CA . TRP A 1 97 ? 6.325 3.626 -2.301 1.00 94.50 97 TRP A CA 1
ATOM 757 C C . TRP A 1 97 ? 6.592 4.730 -1.299 1.00 94.50 97 TRP A C 1
ATOM 759 O O . TRP A 1 97 ? 7.312 4.525 -0.326 1.00 94.50 97 TRP A O 1
ATOM 769 N N . ALA A 1 98 ? 5.991 5.890 -1.522 1.00 92.75 98 ALA A N 1
ATOM 770 C CA . ALA A 1 98 ? 6.100 7.020 -0.624 1.00 92.75 98 ALA A CA 1
ATOM 771 C C . ALA A 1 98 ? 4.723 7.604 -0.316 1.00 92.75 98 ALA A C 1
ATOM 773 O O . ALA A 1 98 ? 3.807 7.555 -1.134 1.00 92.75 98 ALA A O 1
ATOM 774 N N . HIS A 1 99 ? 4.578 8.205 0.857 1.00 90.88 99 HIS A N 1
ATOM 775 C CA . HIS A 1 99 ? 3.336 8.828 1.297 1.00 90.88 99 HIS A CA 1
ATOM 776 C C . HIS A 1 99 ? 3.639 10.217 1.862 1.00 90.88 99 HIS A C 1
ATOM 778 O O . HIS A 1 99 ? 4.720 10.449 2.391 1.00 90.88 99 HIS A O 1
ATOM 784 N N . CYS A 1 100 ? 2.690 11.153 1.763 1.00 87.31 100 CYS A N 1
ATOM 785 C CA . CYS A 1 100 ? 2.878 12.517 2.277 1.00 87.31 100 CYS A CA 1
ATOM 786 C C . CYS A 1 100 ? 3.011 12.573 3.809 1.00 87.31 100 CYS A C 1
ATOM 788 O O . CYS A 1 100 ? 3.598 13.499 4.360 1.00 87.31 100 CYS A O 1
ATOM 790 N N . ASP A 1 101 ? 2.480 11.563 4.490 1.00 90.56 101 ASP A N 1
ATOM 791 C CA . ASP A 1 101 ? 2.758 11.270 5.889 1.00 90.56 101 ASP A CA 1
ATOM 792 C C . ASP A 1 101 ? 3.852 10.194 5.975 1.00 90.56 101 ASP A C 1
ATOM 794 O O . ASP A 1 101 ? 3.605 9.018 5.714 1.00 90.56 101 ASP A O 1
ATOM 798 N N . ASN A 1 102 ? 5.067 10.610 6.330 1.00 86.88 102 ASN A N 1
ATOM 799 C CA . ASN A 1 102 ? 6.250 9.745 6.376 1.00 86.88 102 ASN A CA 1
ATOM 800 C C . ASN A 1 102 ? 6.211 8.703 7.499 1.00 86.88 102 ASN A C 1
ATOM 802 O O . ASN A 1 102 ? 6.918 7.692 7.435 1.00 86.88 102 ASN A O 1
ATOM 806 N N . GLU A 1 103 ? 5.459 8.970 8.565 1.00 90.12 103 GLU A N 1
ATOM 807 C CA . GLU A 1 103 ? 5.283 8.018 9.661 1.00 90.12 103 GLU A CA 1
ATOM 808 C C . GLU A 1 103 ? 4.262 6.953 9.277 1.00 90.12 103 GLU A C 1
ATOM 810 O O . GLU A 1 103 ? 4.445 5.792 9.635 1.00 90.12 103 GLU A O 1
ATOM 815 N N . TYR A 1 104 ? 3.261 7.309 8.464 1.00 90.88 104 TYR A N 1
ATOM 816 C CA . TYR A 1 10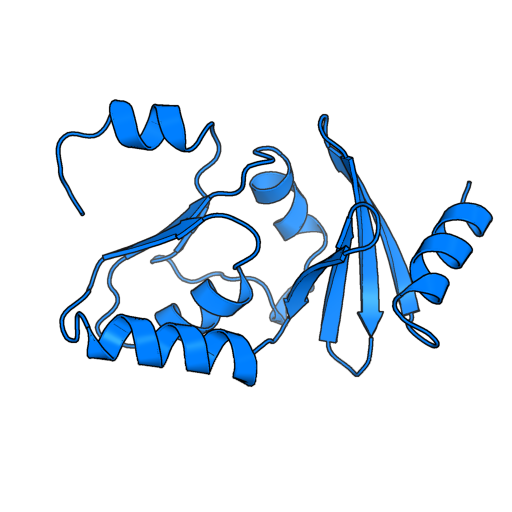4 ? 2.283 6.360 7.935 1.00 90.88 104 TYR A CA 1
ATOM 817 C C . TYR A 1 104 ? 2.958 5.159 7.264 1.00 90.88 104 TYR A C 1
ATOM 819 O O . TYR A 1 104 ? 2.673 4.024 7.629 1.00 90.88 104 TYR A O 1
ATOM 827 N N . VAL A 1 105 ? 3.924 5.390 6.369 1.00 87.81 105 VAL A N 1
ATOM 828 C CA . VAL A 1 105 ? 4.663 4.321 5.662 1.00 87.81 105 VAL A CA 1
ATOM 829 C C . VAL A 1 105 ? 5.357 3.358 6.634 1.00 87.81 105 VAL A C 1
ATOM 831 O O . VAL A 1 105 ? 5.402 2.152 6.392 1.00 87.81 105 VAL A O 1
ATOM 834 N N . ARG A 1 106 ? 5.876 3.870 7.757 1.00 84.94 106 ARG A N 1
ATOM 835 C CA . ARG A 1 106 ? 6.591 3.064 8.761 1.00 84.94 106 ARG A CA 1
ATOM 836 C C . ARG A 1 106 ? 5.639 2.297 9.670 1.00 84.94 106 ARG A C 1
ATOM 838 O O . ARG A 1 106 ? 5.887 1.136 9.990 1.00 84.94 106 ARG A O 1
ATOM 845 N N . GLU A 1 107 ? 4.568 2.950 10.102 1.00 88.81 107 GLU A N 1
ATOM 846 C CA . GLU A 1 107 ? 3.639 2.416 11.096 1.00 88.81 107 GLU A CA 1
ATOM 847 C C . GLU A 1 107 ? 2.624 1.448 10.486 1.00 88.81 107 GLU A C 1
ATOM 849 O O . GLU A 1 107 ? 2.278 0.447 11.113 1.00 88.81 107 GLU A O 1
ATOM 854 N N . LEU A 1 108 ? 2.183 1.687 9.247 1.00 89.75 108 LEU A N 1
ATOM 855 C CA . LEU A 1 108 ? 1.107 0.933 8.604 1.00 89.75 108 LEU A CA 1
ATOM 856 C C . LEU A 1 108 ? 1.362 -0.581 8.599 1.00 89.75 108 LEU A C 1
ATOM 858 O O . LEU A 1 108 ? 0.472 -1.367 8.931 1.00 89.75 108 LEU A O 1
ATOM 862 N N . ASN A 1 109 ? 2.600 -0.993 8.317 1.00 87.31 109 ASN A N 1
ATOM 863 C CA . ASN A 1 109 ? 3.009 -2.401 8.284 1.00 87.31 109 ASN A CA 1
ATOM 864 C C . ASN A 1 109 ? 2.801 -3.147 9.613 1.00 87.31 109 ASN A C 1
ATOM 866 O O . ASN A 1 109 ? 2.771 -4.381 9.627 1.00 87.31 109 ASN A O 1
ATOM 870 N N . ARG A 1 110 ? 2.651 -2.443 10.741 1.00 91.00 110 ARG A N 1
ATOM 871 C CA . ARG A 1 110 ? 2.339 -3.056 12.042 1.00 91.00 110 ARG A CA 1
ATOM 872 C C . ARG A 1 110 ? 0.866 -3.444 12.167 1.00 91.00 110 ARG A C 1
ATOM 874 O O . ARG A 1 110 ? 0.561 -4.380 12.898 1.00 91.00 110 ARG A O 1
ATOM 881 N N . PHE A 1 111 ? -0.020 -2.753 11.452 1.00 93.50 111 PHE A N 1
ATOM 882 C CA . PHE A 1 111 ? -1.476 -2.891 11.569 1.00 93.50 111 PHE A CA 1
ATOM 883 C C . PHE A 1 111 ? -2.119 -3.651 10.403 1.00 93.50 111 PHE A C 1
ATOM 885 O O . PHE A 1 111 ? -3.246 -4.130 10.541 1.00 93.50 111 PHE A O 1
ATOM 892 N N . ILE A 1 112 ? -1.411 -3.782 9.277 1.00 92.88 112 ILE A N 1
ATOM 893 C CA . ILE A 1 112 ? -1.833 -4.628 8.157 1.00 92.88 112 ILE A CA 1
ATOM 894 C C . ILE A 1 112 ? -1.772 -6.114 8.580 1.00 92.88 112 ILE A C 1
ATOM 896 O O . ILE A 1 112 ? -0.768 -6.535 9.168 1.00 92.88 112 ILE A O 1
ATOM 900 N N . PRO A 1 113 ? -2.805 -6.925 8.280 1.00 93.25 113 PRO A N 1
ATOM 901 C CA . PRO A 1 113 ? -2.781 -8.373 8.478 1.00 93.25 113 PRO A CA 1
ATOM 902 C C . PRO A 1 113 ? -1.606 -9.030 7.736 1.00 93.25 113 PRO A C 1
ATOM 904 O O . PRO A 1 113 ? -1.316 -8.618 6.614 1.00 93.25 113 PRO A O 1
ATOM 907 N N . PRO A 1 114 ? -0.913 -10.028 8.313 1.00 92.88 114 PRO A N 1
ATOM 908 C CA . PRO A 1 114 ? 0.265 -10.652 7.699 1.00 92.88 114 PRO A CA 1
ATOM 909 C C . PRO A 1 114 ? 0.085 -11.064 6.232 1.00 92.88 114 PRO A C 1
ATOM 911 O O . PRO A 1 114 ? 0.982 -10.840 5.428 1.00 92.88 114 PRO A O 1
ATOM 914 N N . GLU A 1 115 ? -1.082 -11.596 5.880 1.00 92.81 115 GLU A N 1
ATOM 915 C CA . GLU A 1 115 ? -1.450 -12.056 4.540 1.00 92.81 115 GLU A CA 1
ATOM 916 C C . GLU A 1 115 ? -1.588 -10.934 3.496 1.00 92.81 115 GLU A C 1
ATOM 918 O O . GLU A 1 115 ? -1.551 -11.206 2.301 1.00 92.81 115 GLU A O 1
ATOM 923 N N . LEU A 1 116 ? -1.720 -9.678 3.932 1.00 93.12 116 LEU A N 1
ATOM 924 C CA . LEU A 1 116 ? -1.821 -8.500 3.062 1.00 93.12 116 LEU A CA 1
ATOM 925 C C . LEU A 1 116 ? -0.525 -7.676 3.021 1.00 93.12 116 LEU A C 1
ATOM 927 O O . LEU A 1 116 ? -0.457 -6.671 2.306 1.00 93.12 116 LEU A O 1
ATOM 931 N N . LYS A 1 117 ? 0.501 -8.061 3.789 1.00 94.25 117 LYS A N 1
ATOM 932 C CA . LYS A 1 117 ? 1.792 -7.364 3.794 1.00 94.25 117 LYS A CA 1
ATOM 933 C C . LYS A 1 117 ? 2.564 -7.668 2.519 1.00 94.25 117 LYS A C 1
ATOM 935 O O . LYS A 1 117 ? 2.595 -8.801 2.049 1.00 94.25 117 LYS A O 1
ATOM 940 N N . ILE A 1 118 ? 3.250 -6.655 2.001 1.00 93.94 118 ILE A N 1
ATOM 941 C CA . ILE A 1 118 ? 4.225 -6.852 0.932 1.00 93.94 118 ILE A CA 1
ATOM 942 C C . ILE A 1 118 ? 5.542 -7.287 1.571 1.00 93.94 118 ILE A C 1
ATOM 944 O O . ILE A 1 118 ? 6.165 -6.521 2.303 1.00 93.94 118 ILE A O 1
ATOM 948 N N . THR A 1 119 ? 5.956 -8.520 1.293 1.00 93.69 119 THR A N 1
ATOM 949 C CA . THR A 1 119 ? 7.263 -9.070 1.693 1.00 93.69 119 THR A CA 1
ATOM 950 C C . THR A 1 119 ? 8.207 -9.257 0.506 1.00 93.69 119 THR A C 1
ATOM 952 O O . THR A 1 119 ? 9.270 -9.848 0.659 1.00 93.69 119 THR A O 1
ATOM 955 N N . ASP A 1 120 ? 7.793 -8.815 -0.683 1.00 95.81 120 ASP A N 1
ATOM 956 C CA . ASP A 1 120 ? 8.581 -8.902 -1.909 1.00 95.81 120 ASP A CA 1
ATOM 957 C C . ASP A 1 120 ? 9.833 -8.019 -1.801 1.00 95.81 120 ASP A C 1
ATOM 959 O O . ASP A 1 120 ? 9.743 -6.852 -1.421 1.00 95.81 120 ASP A O 1
ATOM 963 N N . GLU A 1 121 ? 10.999 -8.565 -2.144 1.00 96.12 121 GLU A N 1
ATOM 964 C CA . GLU A 1 121 ? 12.284 -7.858 -2.061 1.00 96.12 121 GLU A CA 1
ATOM 965 C C . GLU A 1 121 ? 12.388 -6.664 -3.018 1.00 96.12 121 GLU A C 1
ATOM 967 O O . GLU A 1 121 ? 13.192 -5.762 -2.795 1.00 96.12 121 GLU A O 1
ATOM 972 N N . ARG A 1 122 ? 11.547 -6.628 -4.059 1.00 96.88 122 ARG A N 1
ATOM 973 C CA . ARG A 1 122 ? 11.476 -5.527 -5.026 1.00 96.88 122 ARG A CA 1
ATOM 974 C C . ARG A 1 122 ? 10.742 -4.308 -4.469 1.00 96.88 122 ARG A C 1
ATOM 976 O O . ARG A 1 122 ? 10.661 -3.296 -5.164 1.00 96.88 122 ARG A O 1
ATOM 983 N N . PHE A 1 123 ? 10.167 -4.397 -3.269 1.00 96.62 123 PHE A N 1
ATOM 984 C CA . PHE A 1 123 ? 9.385 -3.333 -2.649 1.00 96.62 123 PHE A CA 1
ATOM 985 C C . PHE A 1 123 ? 10.199 -2.512 -1.644 1.00 96.62 123 PHE A C 1
ATOM 987 O O . PHE A 1 123 ? 10.711 -3.028 -0.651 1.00 96.62 123 PHE A O 1
ATOM 994 N N . TYR A 1 124 ? 10.235 -1.199 -1.866 1.00 93.94 124 TYR A N 1
ATOM 995 C CA . TYR A 1 124 ? 11.008 -0.244 -1.083 1.00 93.94 124 TYR A CA 1
ATOM 996 C C . TYR A 1 124 ? 10.095 0.858 -0.526 1.00 93.94 124 TYR A C 1
ATOM 998 O O . TYR A 1 124 ? 9.782 1.827 -1.226 1.00 93.94 124 TYR A O 1
ATOM 1006 N N . PRO A 1 125 ? 9.651 0.748 0.738 1.00 91.62 125 PRO A N 1
ATOM 1007 C CA . PRO A 1 125 ? 8.953 1.839 1.401 1.00 91.62 125 PRO A CA 1
ATOM 1008 C C . PRO A 1 125 ? 9.933 2.991 1.656 1.00 91.62 125 PRO A C 1
ATOM 1010 O O . PRO A 1 125 ? 10.880 2.867 2.434 1.00 91.62 125 PRO A O 1
ATOM 1013 N N . LEU A 1 126 ? 9.704 4.124 1.001 1.00 89.19 126 LEU A N 1
ATOM 1014 C CA . LEU A 1 126 ? 10.498 5.333 1.153 1.00 89.19 126 LEU A CA 1
ATOM 1015 C C . LEU A 1 126 ? 9.994 6.126 2.360 1.00 89.19 126 LEU A C 1
ATOM 1017 O O . LEU A 1 126 ? 8.868 6.623 2.386 1.00 89.19 126 LEU A O 1
ATOM 1021 N N . ALA A 1 127 ? 10.853 6.254 3.368 1.00 76.94 127 ALA A N 1
ATOM 1022 C CA . ALA A 1 127 ? 10.614 7.113 4.516 1.00 76.94 127 ALA A CA 1
ATOM 1023 C C . ALA A 1 127 ? 11.286 8.473 4.287 1.00 76.94 127 ALA A C 1
ATOM 1025 O O . ALA A 1 127 ? 12.509 8.550 4.231 1.00 76.94 127 ALA A O 1
ATOM 1026 N N . GLY A 1 128 ? 10.503 9.549 4.204 1.00 78.12 128 GLY A N 1
ATOM 1027 C CA . GLY A 1 128 ? 11.033 10.902 4.018 1.00 78.12 128 GLY A CA 1
ATOM 1028 C C . GLY A 1 128 ? 10.199 11.721 3.042 1.00 78.12 128 GLY A C 1
ATOM 1029 O O . GLY A 1 128 ? 9.374 11.179 2.313 1.00 78.12 128 GLY A O 1
ATOM 1030 N N . ASP A 1 129 ? 10.403 13.039 3.048 1.00 81.38 129 ASP A N 1
ATOM 1031 C CA . ASP A 1 129 ? 9.661 13.927 2.157 1.00 81.38 129 ASP A CA 1
ATOM 1032 C C . ASP A 1 129 ? 9.932 13.586 0.685 1.00 81.38 129 ASP A C 1
ATOM 1034 O O . ASP A 1 129 ? 11.070 13.602 0.218 1.00 81.38 129 ASP A O 1
AT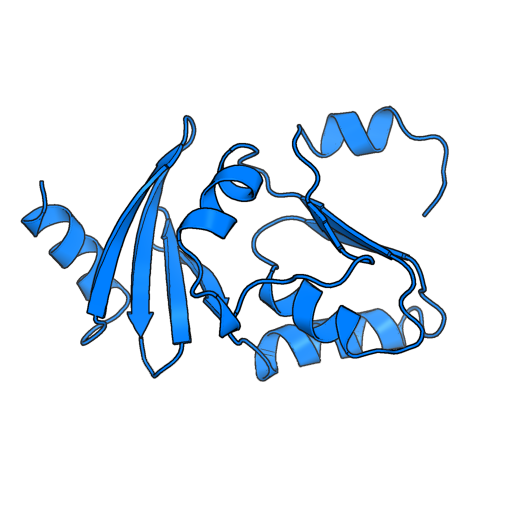OM 1038 N N . VAL A 1 130 ? 8.858 13.301 -0.053 1.00 80.94 130 VAL A N 1
ATOM 1039 C CA . VAL A 1 130 ? 8.926 12.881 -1.457 1.00 80.94 130 VAL A CA 1
ATOM 1040 C C . VAL A 1 130 ? 9.591 13.938 -2.329 1.00 80.94 130 VAL A C 1
ATOM 1042 O O . VAL A 1 130 ? 10.301 13.593 -3.267 1.00 80.94 130 VAL A O 1
ATOM 1045 N N . ARG A 1 131 ? 9.385 15.229 -2.046 1.00 82.50 131 ARG A N 1
ATOM 1046 C CA . ARG A 1 131 ? 9.967 16.293 -2.871 1.00 82.50 131 ARG A CA 1
ATOM 1047 C C . ARG A 1 131 ? 11.471 16.367 -2.659 1.00 82.50 131 ARG A C 1
ATOM 1049 O O . ARG A 1 131 ? 12.194 16.487 -3.644 1.00 82.50 131 ARG A O 1
ATOM 1056 N N . SER A 1 132 ? 11.938 16.239 -1.420 1.00 81.06 132 SER A N 1
ATOM 1057 C CA . SER A 1 132 ? 13.368 16.124 -1.125 1.00 81.06 132 SER A CA 1
ATOM 1058 C C . SER A 1 132 ? 13.983 14.920 -1.836 1.00 81.06 132 SER A C 1
ATOM 1060 O O . SER A 1 132 ? 14.971 15.082 -2.546 1.00 81.06 132 SER A O 1
ATOM 1062 N N . LEU A 1 133 ? 13.339 13.749 -1.765 1.00 78.81 133 LEU A N 1
ATOM 1063 C CA . LEU A 1 133 ? 13.809 12.531 -2.440 1.00 78.81 133 LEU A CA 1
ATOM 1064 C C . LEU A 1 133 ? 13.897 12.701 -3.967 1.00 78.81 133 LEU A C 1
ATOM 1066 O O . LEU A 1 133 ? 14.879 12.297 -4.582 1.00 78.81 133 LEU A O 1
ATOM 1070 N N . LEU A 1 134 ? 12.915 13.368 -4.578 1.00 80.50 134 LEU A N 1
ATOM 1071 C CA . LEU A 1 134 ? 12.923 13.671 -6.014 1.00 80.50 134 LEU A CA 1
ATOM 1072 C C . LEU A 1 134 ? 13.966 14.728 -6.417 1.00 80.50 134 LEU A C 1
ATOM 1074 O O . LEU A 1 134 ? 14.293 14.833 -7.596 1.00 80.50 134 LEU A O 1
ATOM 1078 N N . THR A 1 135 ? 14.463 15.527 -5.469 1.00 80.19 135 THR A N 1
ATOM 1079 C CA . THR A 1 135 ? 15.451 16.590 -5.725 1.00 80.19 135 THR A CA 1
ATOM 1080 C C . THR A 1 135 ? 16.886 16.100 -5.511 1.00 80.19 135 THR A C 1
ATOM 1082 O O . THR A 1 135 ? 17.803 16.564 -6.188 1.00 80.19 135 THR A O 1
ATOM 1085 N N . GLU A 1 136 ? 17.091 15.167 -4.580 1.00 66.44 136 GLU A N 1
ATOM 1086 C CA . GLU A 1 136 ? 18.405 14.601 -4.248 1.00 66.44 136 GLU A CA 1
ATOM 1087 C C . GLU A 1 136 ? 18.887 13.560 -5.273 1.00 66.44 136 GLU A C 1
ATOM 1089 O O . GLU A 1 136 ? 20.095 13.371 -5.447 1.00 66.44 136 GLU A O 1
ATOM 1094 N N . GLU A 1 137 ? 17.976 12.920 -6.009 1.00 55.72 137 GLU A N 1
ATOM 1095 C CA . GLU A 1 137 ? 18.343 11.911 -6.999 1.00 55.72 137 GLU A CA 1
ATOM 1096 C C . GLU A 1 137 ? 18.651 12.485 -8.394 1.00 55.72 137 GLU A C 1
ATOM 1098 O O . GLU A 1 137 ? 17.804 13.035 -9.100 1.00 55.72 137 GLU A O 1
ATOM 1103 N N . LYS A 1 138 ? 19.890 12.246 -8.850 1.00 47.44 138 LYS A N 1
ATOM 1104 C CA . LYS A 1 138 ? 20.233 12.189 -10.281 1.00 47.44 138 LYS A CA 1
ATOM 1105 C C . LYS A 1 138 ? 19.406 11.075 -10.958 1.00 47.44 138 LYS A C 1
ATOM 1107 O O . LYS A 1 138 ? 19.165 10.042 -10.342 1.00 47.44 138 LYS A O 1
ATOM 1112 N N . PRO A 1 139 ? 18.993 11.246 -12.227 1.00 44.19 139 PRO A N 1
ATOM 1113 C CA . PRO A 1 139 ? 17.861 10.538 -12.824 1.00 44.19 139 PRO A CA 1
ATOM 1114 C C . PRO A 1 139 ? 18.137 9.038 -12.976 1.00 44.19 139 PRO A C 1
ATOM 1116 O O . PRO A 1 139 ? 18.818 8.604 -13.908 1.00 44.19 139 PRO A O 1
ATOM 1119 N N . HIS A 1 140 ? 17.579 8.232 -12.078 1.00 39.34 140 HIS A N 1
ATOM 1120 C CA . HIS A 1 140 ? 17.553 6.774 -12.184 1.00 39.34 140 HIS A CA 1
ATOM 1121 C C . HIS A 1 140 ? 16.123 6.228 -12.104 1.00 39.34 140 HIS A C 1
ATOM 1123 O O . HIS A 1 140 ? 15.898 5.150 -11.569 1.00 39.34 140 HIS A O 1
ATOM 1129 N N . TYR A 1 141 ? 15.176 6.922 -12.736 1.00 45.16 141 TYR A N 1
ATOM 1130 C CA . TYR A 1 141 ? 13.848 6.394 -13.059 1.00 45.16 141 TYR A CA 1
ATOM 1131 C C . TYR A 1 141 ? 13.781 6.053 -14.544 1.00 45.16 141 TYR A C 1
ATOM 1133 O O . TYR A 1 141 ? 14.100 6.934 -15.371 1.00 45.16 141 TYR A O 1
#

pLDDT: mean 89.62, std 9.97, range [39.34, 97.56]

Foldseek 3Di:
DVVVLVVLCCVQAPPWAFPAWDDDPVFIWTWGGGPNWTWIDTPNDTLETPQPCPVLLVVLVVVCVVPVQDAEEEAEGSDLNNVVNLVVDPSHQAYEYEYQRLVCLVCVQVVDDPVRDDPDPRYHYDRDHPVVVVVPDDDPD

Sequence (141 aa):
MQQVRIIKWNKLLREGQLKGSFQTAQAEYLYGVYQGQWVAIREGSTCEALPDHESAGRIAAITLCQKPKAKRVLVIGSGLGLCHEFLRLPQIETISWAHCDNEYVRELNRFIPPELKITDERFYPLAGDVRSLLTEEKPHY

Secondary structure (DSSP, 8-state):
-HHHHHHHHHHHSTT-EEEEEEE-SS-EEEEEEETTEEEEEETTEEEEEES-HHHHHHHHHHHHHH-TT--EEEEESS-HHHHHHHHTSTT--EEEEE-SSHHHHHHHHHHS-GGGS---TTEEE--S-HHHHHHH--S--

Radius of gyration: 15.94 Å; chains: 1; bounding box: 42×29×45 Å